Protein AF-A0A0Q9R4Y2-F1 (afdb_monomer_lite)

Sequence (75 aa):
MGSAEVIFKAAVIKVVSADLNKNGSLDIGDLAIGAYHYGKYSTNADWATAKIADMNGDNRIDIIDMAYIASKIFE

Structure (mmCIF, N/CA/C/O backbone):
data_AF-A0A0Q9R4Y2-F1
#
_entry.id   AF-A0A0Q9R4Y2-F1
#
loop_
_atom_site.group_PDB
_atom_site.id
_atom_site.type_symbol
_atom_site.label_atom_id
_atom_site.label_alt_id
_atom_site.label_comp_id
_atom_site.label_asym_id
_atom_site.label_entity_id
_atom_site.label_seq_id
_atom_site.pdbx_PDB_ins_code
_atom_site.Cartn_x
_atom_site.Cartn_y
_atom_site.Cartn_z
_atom_site.occupancy
_atom_site.B_iso_or_equiv
_atom_site.auth_seq_id
_atom_site.auth_comp_id
_atom_site.auth_asym_id
_atom_site.auth_atom_id
_atom_site.pdbx_PDB_model_num
ATOM 1 N N . MET A 1 1 ? 16.650 -24.109 26.523 1.00 54.84 1 MET A N 1
ATOM 2 C CA . MET A 1 1 ? 15.241 -23.899 26.117 1.00 54.84 1 MET A CA 1
ATOM 3 C C . MET A 1 1 ? 15.037 -22.551 25.398 1.00 54.84 1 MET A C 1
ATOM 5 O O . MET A 1 1 ? 14.011 -21.930 25.591 1.00 54.84 1 MET A O 1
ATOM 9 N N . GLY A 1 2 ? 15.983 -22.083 24.561 1.00 69.25 2 GLY A N 1
ATOM 10 C CA . GLY A 1 2 ? 15.928 -20.716 23.999 1.00 69.25 2 GLY A CA 1
ATOM 11 C C . GLY A 1 2 ? 15.749 -20.605 22.480 1.00 69.25 2 GLY A C 1
ATOM 12 O O . GLY A 1 2 ? 15.221 -19.605 22.013 1.00 69.25 2 GLY A O 1
ATOM 13 N N . SER A 1 3 ? 16.151 -21.606 21.684 1.00 80.00 3 SER A N 1
ATOM 14 C CA . SER A 1 3 ? 16.131 -21.466 20.217 1.00 80.00 3 SER A CA 1
ATOM 15 C C . SER A 1 3 ? 14.747 -21.691 19.607 1.00 80.00 3 SER A C 1
ATOM 17 O O . SER A 1 3 ? 14.347 -20.937 18.729 1.00 80.00 3 SER A O 1
ATOM 19 N N . ALA A 1 4 ? 13.989 -22.680 20.090 1.00 83.50 4 ALA A N 1
ATOM 20 C CA . ALA A 1 4 ? 12.674 -23.005 19.537 1.00 83.50 4 ALA A CA 1
ATOM 21 C C . ALA A 1 4 ? 11.647 -21.874 19.742 1.00 83.50 4 ALA A C 1
ATOM 23 O O . ALA A 1 4 ? 10.891 -21.571 18.827 1.00 83.50 4 ALA A O 1
ATOM 24 N N . GLU A 1 5 ? 11.656 -21.206 20.901 1.00 85.81 5 GLU A N 1
ATOM 25 C CA . GLU A 1 5 ? 10.755 -20.078 21.185 1.00 85.81 5 GLU A CA 1
ATOM 26 C C . GLU A 1 5 ? 11.071 -18.858 20.308 1.00 85.81 5 GLU A C 1
ATOM 28 O O . GLU A 1 5 ? 10.163 -18.228 19.767 1.00 85.81 5 GLU A O 1
ATOM 33 N N . VAL A 1 6 ? 12.357 -18.546 20.125 1.00 84.06 6 VAL A N 1
ATOM 34 C CA . VAL A 1 6 ? 12.805 -17.442 19.263 1.00 84.06 6 VAL A CA 1
ATOM 35 C C . VAL A 1 6 ? 12.460 -17.716 17.800 1.00 84.06 6 VAL A C 1
ATOM 37 O O . VAL A 1 6 ? 11.920 -16.837 17.132 1.00 84.06 6 VAL A O 1
ATOM 40 N N . ILE A 1 7 ? 12.710 -18.937 17.316 1.00 83.31 7 ILE A N 1
ATOM 41 C CA . ILE A 1 7 ? 12.370 -19.347 15.947 1.00 83.31 7 ILE A CA 1
ATOM 42 C C . ILE A 1 7 ? 10.853 -19.288 15.734 1.00 83.31 7 ILE A C 1
ATOM 44 O O . ILE A 1 7 ? 10.403 -18.760 14.722 1.00 83.31 7 ILE A O 1
ATOM 48 N N . PHE A 1 8 ? 10.058 -19.754 16.701 1.00 82.62 8 PHE A N 1
ATOM 49 C CA . PHE A 1 8 ? 8.599 -19.712 16.618 1.00 82.62 8 PHE A CA 1
ATOM 50 C C . PHE A 1 8 ? 8.058 -18.275 16.584 1.00 82.62 8 PHE A C 1
ATOM 52 O O . PHE A 1 8 ? 7.238 -17.948 15.732 1.00 82.62 8 PHE A O 1
ATOM 59 N N . LYS A 1 9 ? 8.559 -17.388 17.454 1.00 80.44 9 LYS A N 1
ATOM 60 C CA . LYS A 1 9 ? 8.166 -15.967 17.474 1.00 80.44 9 LYS A CA 1
ATOM 61 C C . LYS A 1 9 ? 8.585 -15.219 16.206 1.00 80.44 9 LYS A C 1
ATOM 63 O O . LYS A 1 9 ? 7.858 -14.334 15.769 1.00 80.44 9 LYS A O 1
ATOM 68 N N . ALA A 1 10 ? 9.723 -15.571 15.609 1.00 75.44 10 ALA A N 1
ATOM 69 C CA . ALA A 1 10 ? 10.174 -15.005 14.337 1.00 75.44 10 ALA A CA 1
ATOM 70 C C . ALA A 1 10 ? 9.387 -15.540 13.128 1.00 75.44 10 ALA A C 1
ATOM 72 O O . ALA A 1 10 ? 9.260 -14.839 12.129 1.00 75.44 10 ALA A O 1
ATOM 73 N N . ALA A 1 11 ? 8.851 -16.761 13.224 1.00 72.62 11 ALA A N 1
ATOM 74 C CA . ALA A 1 11 ? 8.007 -17.378 12.203 1.00 72.62 11 ALA A CA 1
ATOM 75 C C . ALA A 1 11 ? 6.548 -16.895 12.241 1.00 72.62 11 ALA A C 1
ATOM 77 O O . ALA A 1 11 ? 5.776 -17.224 11.339 1.00 72.62 11 ALA A O 1
ATOM 78 N N . VAL A 1 12 ? 6.154 -16.115 13.257 1.00 75.44 12 VAL A N 1
ATOM 79 C CA . VAL A 1 12 ? 4.866 -15.418 13.243 1.00 75.44 12 VAL A CA 1
ATOM 80 C C . VAL A 1 12 ? 4.851 -14.507 12.024 1.00 75.44 12 VAL A C 1
ATOM 82 O O . VAL A 1 12 ? 5.641 -13.566 11.933 1.00 75.44 12 VAL A O 1
ATOM 85 N N . ILE A 1 13 ? 3.931 -14.782 11.098 1.00 62.69 13 ILE A N 1
ATOM 86 C CA . ILE A 1 13 ? 3.595 -13.867 10.012 1.00 62.69 13 ILE A CA 1
ATOM 87 C C . ILE A 1 13 ? 3.163 -12.567 10.683 1.00 62.69 13 ILE A C 1
ATOM 89 O O . ILE A 1 13 ? 2.071 -12.472 11.247 1.00 62.69 13 ILE A O 1
ATOM 93 N N . LYS A 1 14 ? 4.056 -11.574 10.686 1.00 61.19 14 LYS A N 1
ATOM 94 C CA . LYS A 1 14 ? 3.690 -10.221 11.077 1.00 61.19 14 LYS A CA 1
ATOM 95 C C . LYS A 1 14 ? 2.651 -9.770 10.071 1.00 61.19 14 LYS A C 1
ATOM 97 O O . LYS A 1 14 ? 2.968 -9.580 8.901 1.00 61.19 14 LYS A O 1
ATOM 102 N N . VAL A 1 15 ? 1.422 -9.614 10.544 1.00 65.50 15 VAL A N 1
ATOM 103 C CA . VAL A 1 15 ? 0.405 -8.866 9.817 1.00 65.50 15 VAL A CA 1
ATOM 104 C C . VAL A 1 15 ? 1.032 -7.514 9.488 1.00 65.50 15 VAL A C 1
ATOM 106 O O . VAL A 1 15 ? 1.464 -6.798 10.396 1.00 65.50 15 VAL A O 1
ATOM 109 N N . VAL A 1 16 ? 1.172 -7.211 8.197 1.00 73.94 16 VAL A N 1
ATOM 110 C CA . VAL A 1 16 ? 1.647 -5.899 7.759 1.00 73.94 16 VAL A CA 1
ATOM 111 C C . VAL A 1 16 ? 0.616 -4.888 8.252 1.00 73.94 16 VAL A C 1
ATOM 113 O O . VAL A 1 16 ? -0.585 -5.035 7.994 1.00 73.94 16 VAL A O 1
ATOM 116 N N . SER A 1 17 ? 1.078 -3.926 9.051 1.00 88.69 17 SER A N 1
ATOM 117 C CA . SER A 1 17 ? 0.216 -2.865 9.565 1.00 88.69 17 SER A CA 1
ATOM 118 C C . SER A 1 17 ? -0.263 -2.012 8.399 1.00 88.69 17 SER A C 1
ATOM 120 O O . SER A 1 17 ? 0.560 -1.600 7.589 1.00 88.69 17 SER A O 1
ATOM 122 N N . ALA A 1 18 ? -1.566 -1.738 8.337 1.00 93.44 18 ALA A N 1
ATOM 123 C CA . ALA A 1 18 ? -2.134 -0.794 7.376 1.00 93.44 18 ALA A CA 1
ATOM 124 C C . ALA A 1 18 ? -1.954 0.679 7.803 1.00 93.44 18 ALA A C 1
ATOM 126 O O . ALA A 1 18 ? -2.340 1.560 7.050 1.00 93.44 18 ALA A O 1
ATOM 127 N N . ASP A 1 19 ? -1.357 0.938 8.975 1.00 95.56 19 ASP A N 1
ATOM 128 C CA . ASP A 1 19 ? -0.954 2.276 9.439 1.00 95.56 19 ASP A CA 1
ATOM 129 C C . ASP A 1 19 ? 0.378 2.623 8.761 1.00 95.56 19 ASP A C 1
ATOM 131 O O . ASP A 1 19 ? 1.462 2.225 9.213 1.00 95.56 19 ASP A O 1
ATOM 135 N N . LEU A 1 20 ? 0.280 3.271 7.602 1.00 96.00 20 LEU A N 1
ATOM 136 C CA . LEU A 1 20 ? 1.398 3.520 6.696 1.00 96.00 20 LEU A CA 1
ATOM 137 C C . LEU A 1 20 ? 2.199 4.751 7.113 1.00 96.00 20 LEU A C 1
ATOM 139 O O . LEU A 1 20 ? 3.414 4.799 6.889 1.00 96.00 20 LEU A O 1
ATOM 143 N N . ASN A 1 21 ? 1.547 5.735 7.733 1.00 96.12 21 ASN A N 1
ATOM 144 C CA . ASN A 1 21 ? 2.218 6.926 8.257 1.00 96.12 21 ASN A CA 1
ATOM 145 C C . ASN A 1 21 ? 2.705 6.771 9.712 1.00 96.12 21 ASN A C 1
ATOM 147 O O . ASN A 1 21 ? 3.479 7.612 10.175 1.00 96.12 21 ASN A O 1
ATOM 151 N N . LYS A 1 22 ? 2.342 5.675 10.390 1.00 95.06 22 LYS A N 1
ATOM 152 C CA . LYS A 1 22 ? 2.710 5.336 11.774 1.00 95.06 22 LYS A CA 1
ATOM 153 C C . LYS A 1 22 ? 2.177 6.338 12.797 1.00 95.06 22 LYS A C 1
ATOM 155 O O . LYS A 1 22 ? 2.860 6.619 13.787 1.00 95.06 22 LYS A O 1
ATOM 160 N N . ASN A 1 23 ? 0.998 6.905 12.551 1.00 94.75 23 ASN A N 1
ATOM 161 C CA . ASN A 1 23 ? 0.360 7.854 13.462 1.00 94.75 23 ASN A CA 1
ATOM 162 C C . ASN A 1 23 ? -0.476 7.162 14.556 1.00 94.75 23 ASN A C 1
ATOM 164 O O . ASN A 1 23 ? -0.925 7.840 15.481 1.00 94.75 23 ASN A O 1
ATOM 168 N N . GLY A 1 24 ? -0.632 5.834 14.497 1.00 92.94 24 GLY A N 1
ATOM 169 C CA . GLY A 1 24 ? -1.399 5.046 15.461 1.00 92.94 24 GLY A CA 1
ATOM 170 C C . GLY A 1 24 ? -2.899 4.955 15.165 1.00 92.94 24 GLY A C 1
ATOM 171 O O . GLY A 1 24 ? -3.610 4.297 15.925 1.00 92.94 24 GLY A O 1
ATOM 172 N N . SER A 1 25 ? -3.362 5.570 14.079 1.00 93.50 25 SER A N 1
ATOM 173 C CA . SER A 1 25 ? -4.720 5.482 13.547 1.00 93.50 25 SER A CA 1
ATOM 174 C C . SER A 1 25 ? -4.712 4.721 12.220 1.00 93.50 25 SER A C 1
ATOM 176 O O . SER A 1 25 ? -3.686 4.613 11.562 1.00 93.50 25 SER A O 1
ATOM 178 N N . LEU A 1 26 ? -5.860 4.157 11.848 1.00 94.00 26 LEU A N 1
ATOM 179 C CA . LEU A 1 26 ? -6.070 3.519 10.549 1.00 94.00 26 LEU A CA 1
ATOM 180 C C . LEU A 1 26 ? -7.175 4.276 9.832 1.00 94.00 26 LEU A C 1
ATOM 182 O O . LEU A 1 26 ? -8.355 4.014 10.065 1.00 94.00 26 LEU A O 1
ATOM 186 N N . ASP A 1 27 ? -6.795 5.242 9.003 1.00 96.19 27 ASP A N 1
ATOM 187 C CA . ASP A 1 27 ? -7.742 6.200 8.439 1.00 96.19 27 ASP A CA 1
ATOM 188 C C . ASP A 1 27 ? -7.523 6.477 6.942 1.00 96.19 27 ASP A C 1
ATOM 190 O O . ASP A 1 27 ? -6.764 5.810 6.231 1.00 96.19 27 ASP A O 1
ATOM 194 N N . ILE A 1 28 ? -8.262 7.458 6.419 1.00 96.31 28 ILE A N 1
ATOM 195 C CA . ILE A 1 28 ? -8.198 7.850 5.009 1.00 96.31 28 ILE A CA 1
ATOM 196 C C . ILE A 1 28 ? -6.807 8.357 4.590 1.00 96.31 28 ILE A C 1
ATOM 198 O O . ILE A 1 28 ? -6.461 8.295 3.409 1.00 96.31 28 ILE A O 1
ATOM 202 N N . GLY A 1 29 ? -5.996 8.839 5.534 1.00 96.94 29 GLY 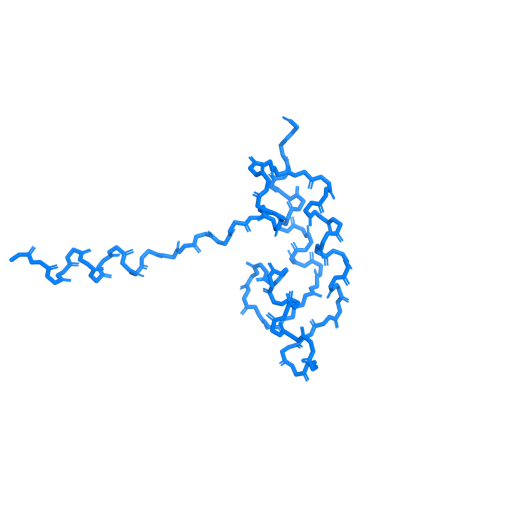A N 1
ATOM 203 C CA . GLY A 1 29 ? -4.615 9.249 5.316 1.00 96.94 29 GLY A CA 1
ATOM 204 C C . GLY A 1 29 ? -3.714 8.079 4.926 1.00 96.94 29 GLY A C 1
ATOM 205 O O . GLY A 1 29 ? -2.876 8.235 4.036 1.00 96.94 29 GLY A O 1
ATOM 206 N N . ASP A 1 30 ? -3.921 6.895 5.502 1.00 97.69 30 ASP A N 1
ATOM 207 C CA . ASP A 1 30 ? -3.190 5.685 5.108 1.00 97.69 30 ASP A CA 1
ATOM 208 C C . ASP A 1 30 ? -3.602 5.209 3.717 1.00 97.69 30 ASP A C 1
ATOM 210 O O . ASP A 1 30 ? -2.754 4.892 2.879 1.00 97.69 30 ASP A O 1
ATOM 214 N N . LEU A 1 31 ? -4.906 5.245 3.421 1.00 97.62 31 LEU A N 1
ATOM 215 C CA . LEU A 1 31 ? -5.401 4.923 2.082 1.00 97.62 31 LEU A CA 1
ATOM 216 C C . LEU A 1 31 ? -4.838 5.885 1.026 1.00 97.62 31 LEU A C 1
ATOM 218 O O . LEU A 1 31 ? -4.491 5.453 -0.074 1.00 97.62 31 LEU A O 1
ATOM 222 N N . ALA A 1 32 ? -4.688 7.170 1.357 1.00 98.38 32 ALA A N 1
ATOM 223 C CA . ALA A 1 32 ? -4.074 8.153 0.469 1.00 98.38 32 ALA A CA 1
ATOM 224 C C . ALA A 1 32 ? -2.596 7.839 0.176 1.00 98.38 32 ALA A C 1
ATOM 226 O O . ALA A 1 32 ? -2.145 8.034 -0.955 1.00 98.38 32 ALA A O 1
ATOM 227 N N . ILE A 1 33 ? -1.848 7.309 1.150 1.00 98.25 33 ILE A N 1
ATOM 228 C CA . ILE A 1 33 ? -0.465 6.852 0.939 1.00 98.25 33 ILE A CA 1
ATOM 229 C C . ILE A 1 33 ? -0.431 5.647 -0.001 1.00 98.25 33 ILE A C 1
ATOM 231 O O . ILE A 1 33 ? 0.378 5.627 -0.931 1.00 98.25 33 ILE A O 1
ATOM 235 N N . GLY A 1 34 ? -1.337 4.684 0.190 1.00 98.00 34 GLY A N 1
ATOM 236 C CA . GLY A 1 34 ? -1.504 3.568 -0.740 1.00 98.00 34 GLY A CA 1
ATOM 237 C C . GLY A 1 34 ? -1.762 4.052 -2.169 1.00 98.00 34 GLY A C 1
ATOM 238 O O . GLY A 1 34 ? -1.037 3.694 -3.100 1.00 98.00 34 GLY A O 1
ATOM 239 N N . ALA A 1 35 ? -2.732 4.954 -2.334 1.00 98.56 35 ALA A N 1
ATOM 240 C CA . ALA A 1 35 ? -3.103 5.515 -3.629 1.00 98.56 35 ALA A CA 1
ATOM 241 C C . ALA A 1 35 ? -1.956 6.300 -4.294 1.00 98.56 35 ALA A C 1
ATOM 243 O O . ALA A 1 35 ? -1.779 6.221 -5.508 1.00 98.56 35 ALA A O 1
ATOM 244 N N . TYR A 1 36 ? -1.136 7.016 -3.516 1.00 98.50 36 TYR A N 1
ATOM 245 C CA . TYR A 1 36 ? 0.036 7.742 -4.022 1.00 98.50 36 TYR A CA 1
ATOM 246 C C . TYR A 1 36 ? 1.092 6.819 -4.659 1.00 98.50 36 TYR A C 1
ATOM 248 O O . TYR A 1 36 ? 1.859 7.238 -5.531 1.00 98.50 36 TYR A O 1
ATOM 256 N N . HIS A 1 37 ? 1.155 5.556 -4.236 1.00 98.38 37 HIS A N 1
ATOM 257 C CA . HIS A 1 37 ? 2.081 4.560 -4.773 1.00 98.38 37 HIS A CA 1
ATOM 258 C C . HIS A 1 37 ? 1.448 3.584 -5.773 1.00 98.38 37 HIS A C 1
ATOM 260 O O . HIS A 1 37 ? 2.157 2.723 -6.297 1.00 98.38 37 HIS A O 1
ATOM 266 N N . TYR A 1 38 ? 0.162 3.747 -6.084 1.00 98.31 38 TYR A N 1
ATOM 267 C CA . TYR A 1 38 ? -0.576 2.881 -6.999 1.00 98.31 38 TYR A CA 1
ATOM 268 C C . TYR A 1 38 ? 0.111 2.735 -8.366 1.00 98.31 38 TYR A C 1
ATOM 270 O O . TYR A 1 38 ? 0.577 3.708 -8.963 1.00 98.31 38 TYR A O 1
ATOM 278 N N . GLY A 1 39 ? 0.147 1.505 -8.877 1.00 98.12 39 GLY A N 1
ATOM 279 C CA . GLY A 1 39 ? 0.730 1.158 -10.172 1.00 98.12 39 GLY A CA 1
ATOM 280 C C . GLY A 1 39 ? 2.243 0.933 -10.158 1.00 98.12 39 GLY A C 1
ATOM 281 O O . GLY A 1 39 ? 2.808 0.623 -11.208 1.00 98.12 39 GLY A O 1
ATOM 282 N N . LYS A 1 40 ? 2.911 1.062 -9.004 1.00 98.50 40 LYS A N 1
ATOM 283 C CA . LYS A 1 40 ? 4.331 0.710 -8.856 1.00 98.50 40 LYS A CA 1
ATOM 284 C C . LYS A 1 40 ? 4.513 -0.789 -8.622 1.00 98.50 40 LYS A C 1
ATOM 286 O O . LYS A 1 40 ? 3.630 -1.477 -8.121 1.00 98.50 40 LYS A O 1
ATOM 291 N N . TYR A 1 41 ? 5.686 -1.284 -8.986 1.00 97.94 41 TYR A N 1
ATOM 292 C CA . TYR A 1 41 ? 6.113 -2.674 -8.892 1.00 97.94 41 TYR A CA 1
ATOM 293 C C . TYR A 1 41 ? 7.614 -2.746 -8.583 1.00 97.94 41 TYR A C 1
ATOM 295 O O . TYR A 1 41 ? 8.341 -1.756 -8.698 1.00 97.94 41 TYR A O 1
ATOM 303 N N . SER A 1 42 ? 8.104 -3.925 -8.193 1.00 98.00 42 SER A N 1
ATOM 304 C CA . SER A 1 42 ? 9.460 -4.093 -7.635 1.00 98.00 42 SER A CA 1
ATOM 305 C C . SER A 1 42 ? 10.634 -3.678 -8.517 1.00 98.00 42 SER A C 1
ATOM 307 O O . SER A 1 42 ? 11.745 -3.503 -8.015 1.00 98.00 42 SER A O 1
ATOM 309 N N . THR A 1 43 ? 10.412 -3.485 -9.816 1.00 98.25 43 THR A N 1
ATOM 310 C CA . THR A 1 43 ? 11.443 -3.006 -10.742 1.00 98.25 43 THR A CA 1
ATOM 311 C C . THR A 1 43 ? 11.490 -1.481 -10.873 1.00 98.25 43 THR A C 1
ATOM 313 O O . THR A 1 43 ? 12.368 -0.9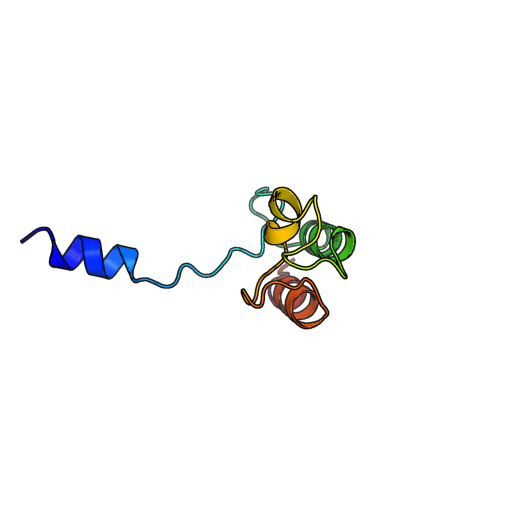69 -11.566 1.00 98.25 43 THR A O 1
ATOM 316 N N . ASN A 1 44 ? 10.556 -0.733 -10.276 1.00 98.25 44 ASN A N 1
ATOM 317 C CA . ASN A 1 44 ? 10.611 0.729 -10.279 1.00 98.25 44 ASN A CA 1
ATOM 318 C C . ASN A 1 44 ? 11.762 1.236 -9.394 1.00 98.25 44 ASN A C 1
ATOM 320 O O . ASN A 1 44 ? 12.040 0.686 -8.329 1.00 98.25 44 ASN A O 1
ATOM 324 N N . ALA A 1 45 ? 12.424 2.317 -9.819 1.00 97.75 45 ALA A N 1
ATOM 325 C CA . ALA A 1 45 ? 13.600 2.865 -9.132 1.00 97.75 45 ALA A CA 1
ATOM 326 C C . ALA A 1 45 ? 13.315 3.313 -7.685 1.00 97.75 45 ALA A C 1
ATOM 328 O O . ALA A 1 45 ? 14.199 3.284 -6.834 1.00 97.75 45 ALA A O 1
ATOM 329 N N . ASP A 1 46 ? 12.077 3.707 -7.397 1.00 97.25 46 ASP A N 1
ATOM 330 C CA . ASP A 1 46 ? 11.608 4.176 -6.097 1.00 97.25 46 ASP A CA 1
ATOM 331 C C . ASP A 1 46 ? 10.873 3.093 -5.285 1.00 97.25 46 ASP A C 1
ATOM 333 O O . ASP A 1 46 ? 10.250 3.396 -4.262 1.00 97.25 46 ASP A O 1
ATOM 337 N N . TRP A 1 47 ? 10.983 1.819 -5.687 1.00 98.12 47 TRP A N 1
ATOM 338 C CA . TRP A 1 47 ? 10.343 0.692 -5.000 1.00 98.12 47 TRP A CA 1
ATOM 339 C C . TRP A 1 47 ? 10.703 0.601 -3.516 1.00 98.12 47 TRP A C 1
ATOM 341 O O . TRP A 1 47 ? 9.857 0.278 -2.688 1.00 98.12 47 TRP A O 1
ATOM 351 N N . ALA A 1 48 ? 11.948 0.933 -3.157 1.00 97.81 48 ALA A N 1
ATOM 352 C CA . ALA A 1 48 ? 12.407 0.905 -1.769 1.00 97.81 48 ALA A CA 1
ATOM 353 C C . ALA A 1 48 ? 11.533 1.761 -0.834 1.00 97.81 48 ALA A C 1
ATOM 355 O O . ALA A 1 48 ? 11.351 1.387 0.326 1.00 97.81 48 ALA A O 1
ATOM 356 N N . THR A 1 49 ? 10.983 2.860 -1.357 1.00 97.12 49 THR A N 1
ATOM 357 C CA . THR A 1 49 ? 10.030 3.729 -0.662 1.00 97.12 49 THR A CA 1
ATOM 358 C C . THR A 1 49 ? 8.598 3.242 -0.862 1.00 97.12 49 THR A C 1
ATOM 360 O O . THR A 1 49 ? 7.844 3.176 0.099 1.00 97.12 49 THR A O 1
ATOM 363 N N . ALA A 1 50 ? 8.231 2.866 -2.091 1.00 97.94 50 ALA A N 1
ATOM 364 C CA . ALA A 1 50 ? 6.852 2.530 -2.441 1.00 97.94 50 ALA A CA 1
ATOM 365 C C . ALA A 1 50 ? 6.321 1.258 -1.766 1.00 97.94 50 ALA A C 1
ATOM 367 O O . ALA A 1 50 ? 5.150 1.211 -1.400 1.00 97.94 50 ALA A O 1
ATOM 368 N N . LYS A 1 51 ? 7.183 0.255 -1.554 1.00 97.06 51 LYS A N 1
ATOM 369 C CA . LYS A 1 51 ? 6.822 -1.074 -1.029 1.00 97.06 51 LYS A CA 1
ATOM 370 C C . LYS A 1 51 ? 6.124 -1.076 0.333 1.00 97.06 51 LYS A C 1
ATOM 372 O O . LYS A 1 51 ? 5.683 -2.122 0.783 1.00 97.06 51 LYS A O 1
ATOM 377 N N . ILE A 1 52 ? 6.064 0.064 1.022 1.00 96.38 52 ILE A N 1
ATOM 378 C CA . ILE A 1 52 ? 5.263 0.208 2.242 1.00 96.38 52 ILE A CA 1
ATOM 379 C C . ILE A 1 52 ? 3.768 -0.009 1.981 1.00 96.38 52 ILE A C 1
ATOM 381 O O . ILE A 1 52 ? 3.061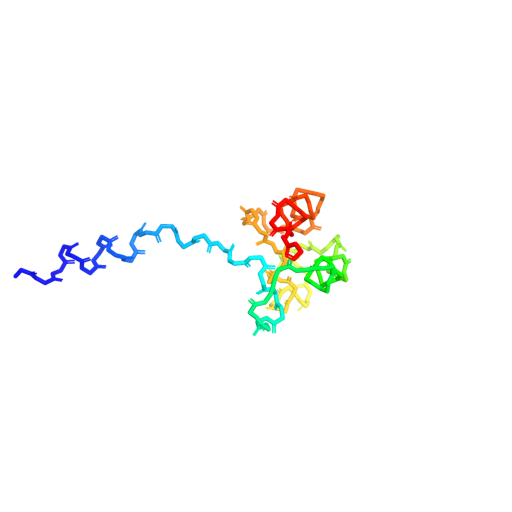 -0.373 2.907 1.00 96.38 52 ILE A O 1
ATOM 385 N N . ALA A 1 53 ? 3.310 0.213 0.745 1.00 97.50 53 ALA A N 1
ATOM 386 C CA . ALA A 1 53 ? 1.922 0.040 0.332 1.00 97.50 53 ALA A CA 1
ATOM 387 C C . ALA A 1 53 ? 1.655 -1.292 -0.400 1.00 97.50 53 ALA A C 1
ATOM 389 O O . ALA A 1 53 ? 0.539 -1.494 -0.861 1.00 97.50 53 ALA A O 1
ATOM 390 N N . ASP A 1 54 ? 2.651 -2.181 -0.509 1.00 97.50 54 ASP A N 1
ATOM 391 C CA . ASP A 1 54 ? 2.480 -3.564 -0.987 1.00 97.50 54 ASP A CA 1
ATOM 392 C C . ASP A 1 54 ? 2.047 -4.430 0.205 1.00 97.50 54 ASP A C 1
ATOM 394 O O . ASP A 1 54 ? 2.860 -4.870 1.025 1.00 97.50 54 ASP A O 1
ATOM 398 N N . MET A 1 55 ? 0.736 -4.578 0.364 1.00 95.56 55 MET A N 1
ATOM 399 C CA . MET A 1 55 ? 0.105 -5.132 1.560 1.00 95.56 55 MET A CA 1
ATOM 400 C C . MET A 1 55 ? -0.083 -6.641 1.473 1.00 95.56 55 MET A C 1
ATOM 402 O O . MET A 1 55 ? -0.162 -7.309 2.509 1.00 95.56 55 MET A O 1
ATOM 406 N N . ASN A 1 56 ? -0.165 -7.181 0.256 1.00 94.94 56 ASN A N 1
ATOM 407 C CA . ASN A 1 56 ? -0.274 -8.616 0.013 1.00 94.94 56 ASN A CA 1
ATOM 408 C C . ASN A 1 56 ? 1.091 -9.282 -0.292 1.00 94.94 56 ASN A C 1
ATOM 410 O O . ASN A 1 56 ? 1.178 -10.512 -0.272 1.00 94.94 56 ASN A O 1
ATOM 414 N N . GLY A 1 57 ? 2.154 -8.497 -0.503 1.00 95.25 57 GLY A N 1
ATOM 415 C CA . GLY A 1 57 ? 3.515 -8.970 -0.748 1.00 95.25 57 GLY A CA 1
ATOM 416 C C . GLY A 1 57 ? 3.741 -9.513 -2.160 1.00 95.25 57 GLY A C 1
ATOM 417 O O . GLY A 1 57 ? 4.657 -10.322 -2.357 1.00 95.25 57 GLY A O 1
ATOM 418 N N . ASP A 1 58 ? 2.915 -9.132 -3.136 1.00 96.88 58 ASP A N 1
ATOM 419 C CA . ASP A 1 58 ? 2.988 -9.637 -4.510 1.00 96.88 58 ASP A CA 1
ATOM 420 C C . ASP A 1 58 ? 3.960 -8.854 -5.413 1.00 96.88 58 ASP A C 1
ATOM 422 O O . ASP A 1 58 ? 4.167 -9.218 -6.579 1.00 96.88 58 ASP A O 1
ATOM 426 N N . ASN A 1 59 ? 4.660 -7.867 -4.841 1.00 97.81 59 ASN A N 1
ATOM 427 C CA . ASN A 1 59 ? 5.612 -6.980 -5.503 1.00 97.81 59 ASN A CA 1
ATOM 428 C C . ASN A 1 59 ? 4.973 -5.992 -6.484 1.00 97.81 59 ASN A C 1
ATOM 430 O O . ASN A 1 59 ? 5.635 -5.537 -7.431 1.00 97.81 59 ASN A O 1
ATOM 434 N N . ARG A 1 60 ? 3.701 -5.662 -6.266 1.00 98.31 60 ARG A N 1
ATOM 435 C CA . ARG A 1 60 ? 2.925 -4.654 -6.985 1.00 98.31 60 ARG A CA 1
ATOM 436 C C . ARG A 1 60 ? 2.099 -3.874 -5.968 1.00 98.31 60 ARG A C 1
ATOM 438 O O . ARG A 1 60 ? 1.926 -4.297 -4.838 1.00 98.31 60 ARG A O 1
ATOM 445 N N . ILE A 1 61 ? 1.677 -2.681 -6.361 1.00 98.56 61 ILE A N 1
ATOM 446 C CA . ILE A 1 61 ? 0.762 -1.860 -5.570 1.00 98.56 61 ILE A CA 1
ATOM 447 C C . ILE A 1 61 ? -0.459 -1.641 -6.441 1.00 98.56 61 ILE A C 1
ATOM 449 O O . ILE A 1 61 ? -0.430 -0.831 -7.375 1.00 98.56 61 ILE A O 1
ATOM 453 N N . ASP A 1 62 ? -1.502 -2.417 -6.183 1.00 98.62 62 ASP A N 1
ATOM 454 C CA . ASP A 1 62 ? -2.703 -2.455 -7.000 1.00 98.62 62 ASP A CA 1
ATOM 455 C C . ASP A 1 62 ? -3.992 -2.383 -6.168 1.00 98.62 62 ASP A C 1
ATOM 457 O O . ASP A 1 62 ? -4.033 -1.866 -5.049 1.00 98.62 62 ASP A O 1
ATOM 461 N N . ILE A 1 63 ? -5.110 -2.787 -6.772 1.00 98.50 63 ILE A N 1
ATOM 462 C CA . ILE A 1 63 ? -6.423 -2.693 -6.140 1.00 98.50 63 ILE A CA 1
ATOM 463 C C . ILE A 1 63 ? -6.568 -3.611 -4.920 1.00 98.50 63 ILE A C 1
ATOM 465 O O . ILE A 1 63 ? -7.353 -3.295 -4.026 1.00 98.50 63 ILE A O 1
ATOM 469 N N . ILE A 1 64 ? -5.828 -4.720 -4.857 1.00 98.19 64 ILE A N 1
ATOM 470 C CA . ILE A 1 64 ? -5.863 -5.653 -3.729 1.00 98.19 64 ILE A CA 1
ATOM 471 C C . ILE A 1 64 ? -5.280 -4.977 -2.489 1.00 98.19 64 ILE A C 1
ATOM 473 O O . ILE A 1 64 ? -5.860 -5.085 -1.406 1.00 98.19 64 ILE A O 1
ATOM 477 N N . ASP A 1 65 ? -4.207 -4.206 -2.652 1.00 98.00 65 ASP A N 1
ATOM 478 C CA . ASP A 1 65 ? -3.602 -3.450 -1.558 1.00 98.00 65 ASP A CA 1
ATOM 479 C C . ASP A 1 65 ? -4.526 -2.339 -1.064 1.00 98.00 65 ASP A C 1
ATOM 481 O O . ASP A 1 65 ? -4.727 -2.183 0.142 1.00 98.00 65 ASP A O 1
ATOM 485 N N . MET A 1 66 ? -5.162 -1.606 -1.987 1.00 98.19 66 MET A N 1
ATOM 486 C CA . MET A 1 66 ? -6.107 -0.545 -1.618 1.00 98.19 66 MET A CA 1
ATOM 487 C C . MET A 1 66 ? -7.312 -1.115 -0.870 1.00 98.19 66 MET A C 1
ATOM 489 O O . MET A 1 66 ? -7.744 -0.552 0.136 1.00 98.19 66 MET A O 1
ATOM 493 N N . ALA A 1 67 ? -7.839 -2.251 -1.335 1.00 97.56 67 ALA A N 1
ATOM 494 C CA . ALA A 1 67 ? -8.934 -2.947 -0.673 1.00 97.56 67 ALA A CA 1
ATOM 495 C C . ALA A 1 67 ? -8.524 -3.432 0.722 1.00 97.56 67 ALA A C 1
ATOM 497 O O . ALA A 1 67 ? -9.314 -3.325 1.662 1.00 97.56 67 ALA A O 1
ATOM 498 N N . TYR A 1 68 ? -7.288 -3.916 0.880 1.00 96.12 68 TYR A N 1
ATOM 499 C CA . TYR A 1 68 ? -6.768 -4.295 2.186 1.00 96.12 68 TYR A CA 1
ATOM 500 C C . TYR A 1 68 ? -6.720 -3.094 3.133 1.00 96.12 68 TYR A C 1
ATOM 502 O O . TYR A 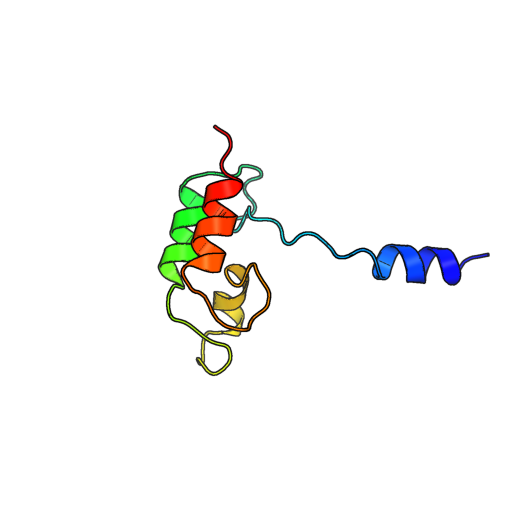1 68 ? -7.302 -3.186 4.211 1.00 96.12 68 TYR A O 1
ATOM 510 N N . ILE A 1 69 ? -6.114 -1.968 2.736 1.00 96.31 69 ILE A N 1
ATOM 511 C CA . ILE A 1 69 ? -6.026 -0.762 3.581 1.00 96.31 69 ILE A CA 1
ATOM 512 C C . ILE A 1 69 ? -7.429 -0.272 3.957 1.00 96.31 69 ILE A C 1
ATOM 514 O O . ILE A 1 69 ? -7.732 -0.122 5.138 1.00 96.31 69 ILE A O 1
ATOM 518 N N . ALA A 1 70 ? -8.320 -0.123 2.973 1.00 96.50 70 ALA A N 1
ATOM 519 C CA . ALA A 1 70 ? -9.694 0.317 3.203 1.00 96.50 70 ALA A CA 1
ATOM 520 C C . ALA A 1 70 ? -10.465 -0.618 4.154 1.00 96.50 70 ALA A C 1
ATOM 522 O O . ALA A 1 70 ? -11.235 -0.146 4.985 1.00 96.50 70 ALA A O 1
ATOM 523 N N . SER A 1 71 ? -10.223 -1.935 4.097 1.00 95.38 71 SER A N 1
ATOM 524 C CA . SER A 1 71 ? -10.854 -2.909 5.005 1.00 95.38 71 SER A CA 1
ATOM 525 C C . SER A 1 71 ? -10.429 -2.776 6.472 1.00 95.38 71 SER A C 1
ATOM 527 O O . SER A 1 71 ? -11.040 -3.396 7.344 1.00 95.38 71 SER A O 1
ATOM 529 N N . LYS A 1 72 ? -9.355 -2.027 6.745 1.00 93.88 72 LYS A N 1
ATOM 530 C CA . LYS A 1 72 ? -8.810 -1.800 8.087 1.00 93.88 72 LYS A CA 1
ATOM 531 C C . LYS A 1 72 ? -9.187 -0.444 8.670 1.00 93.88 72 LYS A C 1
ATOM 533 O O . LYS A 1 72 ? -8.828 -0.201 9.817 1.00 93.88 72 LYS A O 1
ATOM 538 N N . ILE A 1 73 ? -9.870 0.415 7.915 1.00 93.50 73 ILE A N 1
ATOM 539 C CA . ILE A 1 73 ? -10.277 1.729 8.408 1.00 93.50 73 ILE A CA 1
ATOM 540 C C . ILE A 1 73 ? -11.372 1.545 9.459 1.00 93.50 73 ILE A C 1
ATOM 542 O O . ILE A 1 73 ? -12.437 0.991 9.180 1.00 93.50 73 ILE A O 1
ATOM 546 N N . PHE A 1 74 ? -11.086 2.026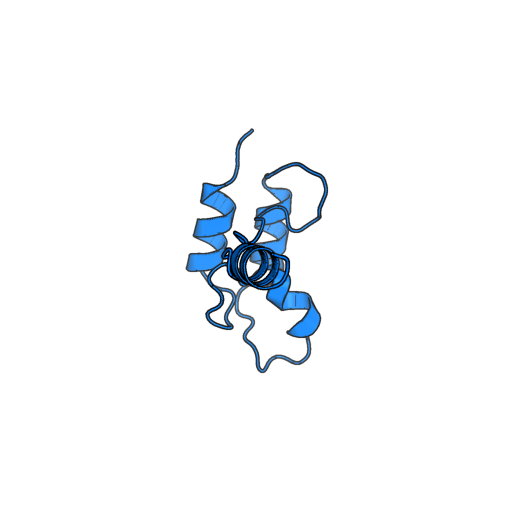 10.663 1.00 78.50 74 PHE A N 1
ATOM 547 C CA . PHE A 1 74 ? -12.028 2.129 11.768 1.00 78.50 74 PHE A CA 1
ATOM 548 C C . PHE A 1 74 ? -11.997 3.589 12.225 1.00 78.50 74 PHE A C 1
ATOM 550 O O . PHE A 1 74 ? -10.918 4.103 12.511 1.00 78.50 74 PHE A O 1
ATOM 557 N N . GLU A 1 75 ? -13.154 4.255 12.207 1.00 58.84 75 GLU A N 1
ATOM 558 C CA . GLU A 1 75 ? -13.305 5.652 12.654 1.00 58.84 75 GLU A CA 1
ATOM 559 C C . GLU A 1 75 ? -12.908 5.852 14.124 1.00 58.84 75 GLU A C 1
ATOM 561 O O . GLU A 1 75 ? -13.230 4.970 14.958 1.00 58.84 75 GLU A O 1
#

Foldseek 3Di:
DPPVVVVVVVPPPPQLDLPLVPPPALAVVSLVLLVVLAFAFQPDPCLVVSVSQVRVPPRHRYPVSSVVSVVPHDD

Secondary structure (DSSP, 8-state):
--HHHHHHHHSS--PPPS-SS-SS--SHHHHHHHHHTTT-BTTSTTHHHHGGG--SSSSB-SHHHHHHHHTT---

Radius of gyration: 14.55 Å; chains: 1; bounding box: 29×33×37 Å

pLDDT: mean 91.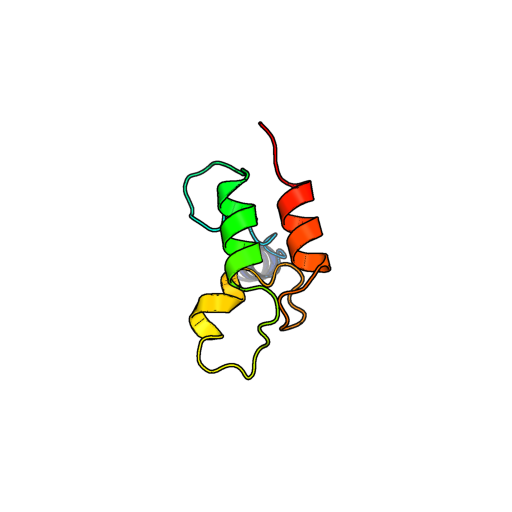24, std 10.96, range [54.84, 98.62]